Protein AF-M0P4V6-F1 (afdb_monomer_lite)

Secondary structure (DSSP, 8-state):
-EEEE-SGGGSHHHHHTT-SS-EEEEEEEEES-EEE-SSS-EEEPPTT--TT--S---EEEEEEEE-S-HHHHHHHTTTTTTSEEEEEEEEE----TT-SSGGGSPPSEEEEEEE-HHHHT-S----SSS-HHHHHHHHHTTS--EEEE--

Foldseek 3Di:
DKAWDQFPCLDPVSVVVQDVDKDFPAKKKKWQWAWWDFLGIFTAGDPPDDQPDPDDTHIGITTIMDDPPVVSVCVVCVVVVQQKPKDKAAEAEDAPVPDPDPVPGDDRIHIYIGGDCVSRVIPHDQDDDDDPVVSVVVCRVRHNIYMYGDD

Radius of gyration: 15.38 Å; chains: 1; bounding box: 43×26×45 Å

Sequence (151 aa):
MDVFVYGTLTEPDRVAEVLDSFVFVGPATLTGLRLVKGRYPTLAPVDGATAGDDRTVAETAGRLLRTEAIDALDEYERVDDELYRRVTVPLDAPDAPDAPDASDRHPDEAAVYIGDPNRLDADATWPGDGGFDERVVAHLDRSDVRVRLTP

Organism: NCBI:txid1230454

pLDDT: mean 88.55, std 12.57, range [50.06, 98.06]

InterPro domains:
  IPR009288 Gamma-glutamylcyclotransferase, AIG2-like domain [PF06094] (3-117)
  IPR013024 Gamma-glutamyl cyclotransferase-like [cd06661] (3-89)
  IPR036568 Gamma-glutamyl cyclotransferase-like superfamily [SSF110857] (2-127)

Structure (mmCIF, N/CA/C/O backbone):
data_AF-M0P4V6-F1
#
_entry.id   AF-M0P4V6-F1
#
loop_
_atom_site.group_PDB
_atom_site.id
_atom_site.type_symbol
_atom_site.label_atom_id
_atom_site.label_alt_id
_atom_site.label_comp_id
_atom_site.label_asym_id
_atom_site.label_entity_id
_atom_site.label_seq_id
_atom_site.pdbx_PDB_ins_code
_atom_site.Cartn_x
_atom_site.Cartn_y
_atom_site.Cartn_z
_atom_site.occupancy
_atom_site.B_iso_or_equiv
_atom_site.auth_seq_id
_atom_site.auth_comp_id
_atom_site.auth_asym_id
_atom_site.auth_atom_id
_atom_site.pdbx_PDB_model_num
ATOM 1 N N . MET A 1 1 ? -9.698 -8.184 7.212 1.00 91.06 1 MET A N 1
ATOM 2 C CA . MET A 1 1 ? -8.340 -8.193 6.628 1.00 91.06 1 MET A CA 1
ATOM 3 C C . MET A 1 1 ? -7.638 -6.896 7.001 1.00 91.06 1 MET A C 1
ATOM 5 O O . MET A 1 1 ? -8.320 -5.880 7.121 1.00 91.06 1 MET A O 1
ATOM 9 N N . ASP A 1 2 ? -6.318 -6.935 7.193 1.00 95.06 2 ASP A N 1
ATOM 10 C CA . ASP A 1 2 ? -5.507 -5.741 7.456 1.00 95.06 2 ASP A CA 1
ATOM 11 C C . ASP A 1 2 ? -4.863 -5.267 6.148 1.00 95.06 2 ASP A C 1
ATOM 13 O O . ASP A 1 2 ? -4.315 -6.060 5.383 1.00 95.06 2 ASP A O 1
ATOM 17 N N . VAL A 1 3 ? -4.977 -3.972 5.875 1.00 97.62 3 VAL A N 1
ATOM 18 C CA . VAL A 1 3 ? -4.568 -3.330 4.625 1.00 97.62 3 VAL A CA 1
ATOM 19 C C . VAL A 1 3 ? -3.662 -2.155 4.958 1.00 97.62 3 VAL A C 1
ATOM 21 O O . VAL A 1 3 ? -4.042 -1.259 5.711 1.00 97.62 3 VAL A O 1
ATOM 24 N N . PHE A 1 4 ? -2.461 -2.133 4.396 1.00 97.94 4 PHE A N 1
ATOM 25 C CA . PHE A 1 4 ? -1.569 -0.990 4.507 1.00 97.94 4 PHE A CA 1
ATOM 26 C C . PHE A 1 4 ? -1.925 0.058 3.451 1.00 97.94 4 PHE A C 1
ATOM 28 O O . PHE A 1 4 ? -1.833 -0.183 2.246 1.00 97.94 4 PHE A O 1
ATOM 35 N N . VAL A 1 5 ? -2.310 1.243 3.919 1.00 97.56 5 VAL A N 1
ATOM 36 C CA . VAL A 1 5 ? -2.677 2.390 3.085 1.00 97.56 5 VAL A CA 1
ATOM 37 C C . VAL A 1 5 ? -1.635 3.497 3.225 1.00 97.56 5 VAL A C 1
ATOM 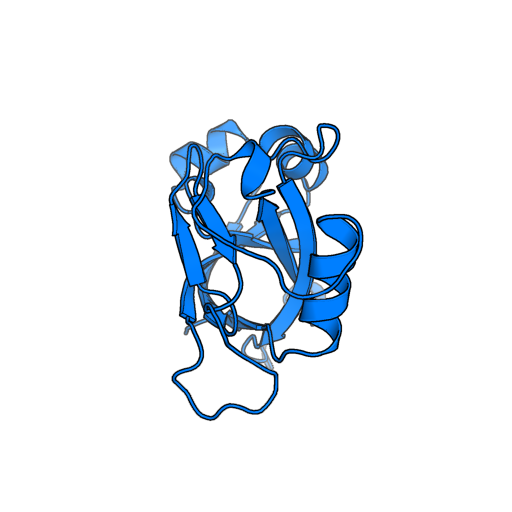39 O O . VAL A 1 5 ? -1.218 3.841 4.329 1.00 97.56 5 VAL A O 1
ATOM 42 N N . TYR A 1 6 ? -1.214 4.069 2.098 1.00 95.38 6 TYR A N 1
ATOM 43 C CA . TYR A 1 6 ? -0.127 5.059 2.022 1.00 95.38 6 TYR A CA 1
ATOM 44 C C . TYR A 1 6 ? -0.480 6.290 1.168 1.00 95.38 6 TYR A C 1
ATOM 46 O O . TYR A 1 6 ? 0.341 7.186 0.979 1.00 95.38 6 TYR A O 1
ATOM 54 N N . GLY A 1 7 ? -1.697 6.323 0.620 1.00 91.69 7 GLY A N 1
ATOM 55 C CA . GLY A 1 7 ? -2.211 7.404 -0.216 1.00 91.69 7 GLY A CA 1
ATOM 56 C C . GLY A 1 7 ? -3.407 8.103 0.424 1.00 91.69 7 GLY A C 1
ATOM 57 O O . GLY A 1 7 ? -3.453 8.324 1.633 1.00 91.69 7 GLY A O 1
ATOM 58 N N . THR A 1 8 ? -4.404 8.422 -0.396 1.00 91.00 8 THR A N 1
ATOM 59 C CA . THR A 1 8 ? -5.621 9.139 0.023 1.00 91.00 8 THR A CA 1
ATOM 60 C C . THR A 1 8 ? -6.437 8.372 1.068 1.00 91.00 8 THR A C 1
ATOM 62 O O . THR A 1 8 ? -7.019 8.976 1.959 1.00 91.00 8 THR A O 1
ATOM 65 N N . LEU A 1 9 ? -6.392 7.036 1.053 1.00 93.44 9 LEU A N 1
ATOM 66 C CA . LEU A 1 9 ? -7.044 6.183 2.057 1.00 93.44 9 LEU A CA 1
ATOM 67 C C . LEU A 1 9 ? -6.392 6.231 3.455 1.00 93.44 9 LEU A C 1
ATOM 69 O O . LEU A 1 9 ? -6.797 5.502 4.355 1.00 93.44 9 LEU A O 1
ATOM 73 N N . THR A 1 10 ? -5.396 7.092 3.680 1.00 93.44 10 THR A N 1
ATOM 74 C CA . THR A 1 10 ? -4.921 7.411 5.039 1.00 93.44 10 THR A CA 1
ATOM 75 C C . THR A 1 10 ? -5.836 8.411 5.764 1.00 93.44 10 THR A C 1
ATOM 77 O O . THR A 1 10 ? -5.804 8.482 7.001 1.00 93.44 10 THR A O 1
ATOM 80 N N . GLU A 1 11 ? -6.673 9.139 5.013 1.00 92.44 11 GLU A N 1
ATOM 81 C CA . GLU A 1 11 ? -7.608 10.158 5.493 1.00 92.44 11 GLU A CA 1
ATOM 82 C C . GLU A 1 11 ? -8.981 9.536 5.823 1.00 92.44 11 GLU A C 1
ATOM 84 O O . GLU A 1 11 ? -9.604 8.941 4.942 1.00 92.44 11 GLU A O 1
ATOM 89 N N . PRO A 1 12 ? -9.500 9.670 7.061 1.00 90.94 12 PRO A N 1
ATOM 90 C CA . PRO A 1 12 ? -10.747 9.015 7.471 1.00 90.94 12 PRO A CA 1
ATOM 91 C C . PRO A 1 12 ? -11.971 9.375 6.633 1.00 90.94 12 PRO A C 1
ATOM 93 O O . PRO A 1 12 ? -12.744 8.483 6.292 1.00 90.94 12 PRO A O 1
ATOM 96 N N . ASP A 1 13 ? -12.123 10.651 6.273 1.00 92.75 13 ASP A N 1
ATOM 97 C CA . ASP A 1 13 ? -13.253 11.109 5.459 1.00 92.75 13 ASP A CA 1
ATOM 98 C C . ASP A 1 13 ? -13.238 10.438 4.084 1.00 92.75 13 ASP A C 1
ATOM 100 O O . ASP A 1 13 ? -14.275 10.011 3.586 1.00 92.75 13 ASP A O 1
ATOM 104 N N . ARG A 1 14 ? -12.043 10.251 3.507 1.00 93.81 14 ARG A N 1
ATOM 105 C CA . ARG A 1 14 ? -11.899 9.566 2.226 1.00 93.81 14 ARG A CA 1
ATOM 106 C C . ARG A 1 14 ? -12.231 8.083 2.327 1.00 93.81 14 ARG A C 1
ATOM 108 O O . ARG A 1 14 ? -12.855 7.546 1.421 1.00 93.81 14 ARG A O 1
ATOM 115 N N . VAL A 1 15 ? -11.830 7.420 3.411 1.00 93.56 15 VAL A N 1
ATOM 116 C CA . VAL A 1 15 ? -12.168 6.005 3.619 1.00 93.56 15 VAL A CA 1
ATOM 117 C C . VAL A 1 15 ? -13.674 5.823 3.806 1.00 93.56 15 VAL A C 1
ATOM 119 O O . VAL A 1 15 ? -14.228 4.881 3.255 1.00 93.56 15 VAL A O 1
ATOM 122 N N . ALA A 1 16 ? -14.351 6.737 4.503 1.00 93.62 16 ALA A N 1
ATOM 123 C CA . ALA A 1 16 ? -15.800 6.679 4.714 1.00 93.62 16 ALA A CA 1
ATOM 124 C C . ALA A 1 16 ? -16.631 6.874 3.431 1.00 93.62 16 ALA A C 1
ATOM 126 O O . ALA A 1 16 ? -17.791 6.476 3.392 1.00 93.62 16 ALA A O 1
ATOM 127 N N . GLU A 1 17 ? -16.058 7.463 2.377 1.00 94.81 17 GLU A N 1
ATOM 128 C CA . GLU A 1 17 ? -16.690 7.524 1.050 1.00 94.81 17 GLU A CA 1
ATOM 129 C C . GLU A 1 17 ? -16.620 6.188 0.293 1.00 94.81 17 GLU A C 1
ATOM 131 O O . GLU A 1 17 ? -17.361 5.993 -0.669 1.00 94.81 17 GLU A O 1
ATOM 136 N N . VAL A 1 18 ? -15.710 5.297 0.695 1.00 95.44 18 VAL A N 1
ATOM 137 C CA . VAL A 1 18 ? -15.420 4.029 0.008 1.00 95.44 18 VAL A CA 1
ATOM 138 C C . VAL A 1 18 ? -15.933 2.830 0.802 1.00 95.44 18 VAL A C 1
ATOM 140 O O . VAL A 1 18 ? -16.425 1.871 0.217 1.00 95.44 18 VAL A O 1
ATOM 143 N N . LEU A 1 19 ? -15.810 2.868 2.130 1.00 95.38 19 LEU A N 1
ATOM 144 C CA . LEU A 1 19 ? -16.111 1.757 3.025 1.00 95.38 19 LEU A CA 1
ATOM 145 C C . LEU A 1 19 ? -17.199 2.130 4.028 1.00 95.38 19 LEU A C 1
ATOM 147 O O . LEU A 1 19 ? -17.044 3.065 4.812 1.00 95.38 19 LEU A O 1
ATOM 151 N N . ASP A 1 20 ? -18.236 1.296 4.095 1.00 90.12 20 ASP A N 1
ATOM 152 C CA . ASP A 1 20 ? -19.297 1.411 5.101 1.00 90.12 20 ASP A CA 1
ATOM 153 C C . ASP A 1 20 ? -18.834 0.996 6.511 1.00 90.12 20 ASP A C 1
ATOM 155 O O . ASP A 1 20 ? -19.439 1.377 7.515 1.00 90.12 20 ASP A O 1
ATOM 159 N N . SER A 1 21 ? -17.766 0.193 6.610 1.00 91.69 21 SER A N 1
ATOM 160 C CA . SER A 1 21 ? -17.206 -0.274 7.881 1.00 91.69 21 SER A CA 1
ATOM 161 C C . SER A 1 21 ? -15.693 -0.469 7.806 1.00 91.69 21 SER A C 1
ATOM 163 O O . SER A 1 21 ? -15.176 -1.243 6.993 1.00 91.69 21 SER A O 1
ATOM 165 N N . PHE A 1 22 ? -14.968 0.235 8.676 1.00 94.19 22 PHE A N 1
ATOM 166 C CA . PHE A 1 22 ? -13.520 0.132 8.792 1.00 94.19 22 PHE A CA 1
ATOM 167 C C . PHE A 1 22 ? -13.024 0.588 10.166 1.00 94.19 22 PHE A C 1
ATOM 169 O O . PHE A 1 22 ? -13.687 1.350 10.871 1.00 94.19 22 PHE A O 1
ATOM 176 N N . VAL A 1 23 ? -11.814 0.159 10.518 1.00 94.00 23 VAL A N 1
ATOM 177 C CA . VAL A 1 23 ? -11.085 0.629 11.699 1.00 94.00 23 VAL A CA 1
ATOM 178 C C . VAL A 1 23 ? -9.651 0.946 11.302 1.00 94.00 23 VAL A C 1
ATOM 180 O O . VAL A 1 23 ? -8.973 0.122 10.694 1.00 94.00 23 VAL A O 1
ATOM 183 N N . PHE A 1 24 ? -9.148 2.122 11.674 1.00 93.44 24 PHE A N 1
ATOM 184 C CA . PHE A 1 24 ? -7.705 2.350 11.642 1.00 93.44 24 PHE A CA 1
ATOM 185 C C . PHE A 1 24 ? -7.068 1.691 12.856 1.00 93.44 24 PHE A C 1
ATOM 187 O O . PHE A 1 24 ? -7.295 2.123 13.983 1.00 93.44 24 PHE A O 1
ATOM 194 N N . VAL A 1 25 ? -6.250 0.675 12.608 1.00 92.81 25 VAL A N 1
ATOM 195 C CA . VAL A 1 25 ? -5.490 -0.026 13.644 1.00 92.81 25 VAL A CA 1
ATOM 196 C C . VAL A 1 25 ? -4.397 0.883 14.205 1.00 92.81 25 VAL A C 1
ATOM 198 O O . VAL A 1 25 ? -4.185 0.926 15.411 1.00 92.81 25 VAL A O 1
ATOM 201 N N . GLY A 1 26 ? -3.726 1.650 13.342 1.00 92.94 26 GLY A N 1
ATOM 202 C CA . GLY A 1 26 ? -2.667 2.553 13.776 1.00 92.94 26 GLY A CA 1
ATOM 203 C C . GLY A 1 26 ? -1.774 3.053 12.642 1.00 92.94 26 GLY A C 1
ATOM 204 O O . GLY A 1 26 ? -2.015 2.734 11.472 1.00 92.94 26 GLY A O 1
ATOM 205 N N . PRO A 1 27 ? -0.764 3.875 12.969 1.00 95.50 27 PRO A N 1
ATOM 206 C CA . PRO A 1 27 ? 0.305 4.210 12.039 1.00 95.50 27 PRO A CA 1
ATOM 207 C C . PRO A 1 27 ? 1.127 2.961 11.703 1.00 95.50 27 PRO A C 1
ATOM 209 O O . PRO A 1 27 ? 1.369 2.108 12.553 1.00 95.50 27 PRO A O 1
ATOM 212 N N . ALA A 1 28 ? 1.572 2.859 10.458 1.00 96.44 28 ALA A N 1
ATOM 213 C CA . ALA A 1 28 ? 2.383 1.742 9.997 1.00 96.44 28 ALA A CA 1
ATOM 214 C C . ALA A 1 28 ? 3.454 2.223 9.020 1.00 96.44 28 ALA A C 1
ATOM 216 O O . ALA A 1 28 ? 3.311 3.275 8.390 1.00 96.44 28 ALA A O 1
ATOM 217 N N . THR A 1 29 ? 4.505 1.429 8.870 1.00 96.50 29 THR A N 1
ATOM 218 C CA . THR A 1 29 ? 5.600 1.691 7.937 1.00 96.50 29 THR A CA 1
ATOM 219 C C . THR A 1 29 ? 5.807 0.474 7.054 1.00 96.50 29 THR A C 1
ATOM 221 O O . THR A 1 29 ? 5.950 -0.636 7.554 1.00 96.50 29 THR A O 1
ATOM 224 N N . LEU A 1 30 ? 5.847 0.682 5.744 1.00 96.38 30 LEU A N 1
ATOM 225 C CA . LEU A 1 30 ? 6.261 -0.325 4.777 1.00 96.38 30 LEU A CA 1
ATOM 226 C C . LEU A 1 30 ? 7.754 -0.170 4.504 1.00 96.38 30 LEU A C 1
ATOM 228 O O . LEU A 1 30 ? 8.189 0.917 4.128 1.00 96.38 30 LEU A O 1
ATOM 232 N N . THR A 1 31 ? 8.526 -1.240 4.648 1.00 94.06 31 THR A N 1
ATOM 233 C CA . THR A 1 31 ? 9.951 -1.263 4.298 1.00 94.06 31 THR A CA 1
ATOM 234 C C . THR A 1 31 ? 10.174 -1.981 2.969 1.00 94.06 31 THR A C 1
ATOM 236 O O . THR A 1 31 ? 9.402 -2.855 2.586 1.00 94.06 31 THR A O 1
ATOM 239 N N . GLY A 1 32 ? 11.233 -1.614 2.250 1.00 91.19 32 GLY A N 1
ATOM 240 C CA . GLY A 1 32 ? 11.639 -2.224 0.979 1.00 91.19 32 GLY A CA 1
ATOM 241 C C . GLY A 1 32 ? 11.038 -1.570 -0.270 1.00 91.19 32 GLY A C 1
ATOM 242 O O . GLY A 1 32 ? 11.545 -1.792 -1.367 1.00 91.19 32 GLY A O 1
ATOM 243 N N . LEU A 1 33 ? 10.029 -0.703 -0.121 1.00 93.94 33 LEU A N 1
ATOM 244 C CA . LEU A 1 33 ? 9.429 0.065 -1.216 1.00 93.94 33 LEU A CA 1
ATOM 245 C C . LEU A 1 33 ? 9.348 1.556 -0.863 1.00 93.94 33 LEU A C 1
ATOM 247 O O . LEU A 1 33 ? 9.053 1.939 0.271 1.00 93.94 33 LEU A O 1
ATOM 251 N N . ARG A 1 34 ? 9.592 2.405 -1.862 1.00 93.38 34 ARG A N 1
ATOM 252 C CA . ARG A 1 34 ? 9.467 3.864 -1.781 1.00 93.38 34 ARG A CA 1
ATOM 253 C C . ARG A 1 34 ? 8.148 4.330 -2.385 1.00 93.38 34 ARG A C 1
ATOM 255 O O . ARG A 1 34 ? 7.692 3.790 -3.393 1.00 93.38 34 ARG A O 1
ATOM 262 N N . LEU A 1 35 ? 7.600 5.402 -1.825 1.00 94.69 35 LEU A N 1
ATOM 263 C CA . LEU A 1 35 ? 6.494 6.135 -2.423 1.00 94.69 35 LEU A CA 1
ATOM 264 C C . LEU A 1 35 ? 6.962 6.872 -3.684 1.00 94.69 35 LEU A C 1
ATOM 266 O O . LEU A 1 35 ? 7.936 7.629 -3.659 1.00 94.69 35 LEU A O 1
ATOM 270 N N . VAL A 1 36 ? 6.230 6.693 -4.777 1.00 94.94 36 VAL A N 1
ATOM 271 C CA . VAL A 1 36 ? 6.467 7.348 -6.062 1.00 94.94 36 VAL A CA 1
ATOM 272 C C . VAL A 1 36 ? 5.238 8.146 -6.455 1.00 94.94 36 VAL A C 1
ATOM 274 O O . VAL A 1 36 ? 4.102 7.685 -6.340 1.00 94.94 36 VAL A O 1
ATOM 277 N N . LYS A 1 37 ? 5.469 9.377 -6.909 1.00 92.88 37 LYS A N 1
ATOM 278 C CA . LYS A 1 37 ? 4.407 10.248 -7.405 1.00 92.88 37 LYS A CA 1
ATOM 279 C C . LYS A 1 37 ? 4.132 9.938 -8.875 1.00 92.88 37 LYS A C 1
ATOM 281 O O . LYS A 1 37 ? 5.063 9.855 -9.668 1.00 92.88 37 LYS A O 1
ATOM 286 N N . GLY A 1 38 ? 2.853 9.845 -9.204 1.00 92.19 38 GLY A N 1
ATOM 287 C CA . GLY A 1 38 ? 2.307 9.880 -10.557 1.00 92.19 38 GLY A CA 1
ATOM 288 C C . GLY A 1 38 ? 0.952 10.584 -10.515 1.00 92.19 38 GLY A C 1
ATOM 289 O O . GLY A 1 38 ? 0.680 11.359 -9.592 1.00 92.19 38 GLY A O 1
ATOM 290 N N . ARG A 1 39 ? 0.064 10.268 -11.459 1.00 93.75 39 ARG A N 1
ATOM 291 C CA . ARG A 1 39 ? -1.355 10.657 -11.438 1.00 93.75 39 ARG A CA 1
ATOM 292 C C . ARG A 1 39 ? -2.026 10.299 -10.111 1.00 93.75 39 ARG A C 1
ATOM 294 O O . ARG A 1 39 ? -2.784 11.102 -9.572 1.00 93.75 39 ARG A O 1
ATOM 301 N N . TYR A 1 40 ? -1.722 9.110 -9.604 1.00 93.25 40 TYR A N 1
ATOM 302 C CA . TYR A 1 40 ? -2.007 8.669 -8.244 1.00 93.25 40 TYR A CA 1
ATOM 303 C C . TYR A 1 40 ? -0.705 8.110 -7.646 1.00 93.25 40 TYR A C 1
ATOM 305 O O . TYR A 1 40 ? 0.150 7.636 -8.401 1.00 93.25 40 TYR A O 1
ATOM 313 N N . PRO A 1 41 ? -0.486 8.223 -6.324 1.00 94.62 41 PRO A N 1
ATOM 314 C CA . PRO A 1 41 ? 0.728 7.707 -5.702 1.00 94.62 41 PRO A CA 1
ATOM 315 C C . PRO A 1 41 ? 0.798 6.179 -5.807 1.00 94.62 41 PRO A C 1
ATOM 317 O O . PRO A 1 41 ? -0.209 5.496 -5.633 1.00 94.62 41 PRO A O 1
ATOM 320 N N . THR A 1 42 ? 1.993 5.643 -6.037 1.00 96.31 42 THR A N 1
ATOM 321 C CA . THR A 1 42 ? 2.255 4.196 -6.058 1.00 96.31 42 THR A CA 1
ATOM 322 C C . THR A 1 42 ? 3.521 3.856 -5.278 1.00 96.31 42 THR A C 1
ATOM 324 O O . THR A 1 42 ? 4.250 4.743 -4.831 1.00 96.31 42 THR A O 1
ATOM 327 N N . LEU A 1 43 ? 3.784 2.567 -5.110 1.00 96.19 43 LEU A N 1
ATOM 328 C CA . LEU A 1 43 ? 4.992 2.033 -4.509 1.00 96.19 43 LEU A CA 1
ATOM 329 C C . LEU A 1 43 ? 5.905 1.472 -5.593 1.00 96.19 43 LEU A C 1
ATOM 331 O O . LEU A 1 43 ? 5.449 0.872 -6.566 1.00 96.19 43 LEU A O 1
ATOM 335 N N . ALA A 1 44 ? 7.206 1.638 -5.408 1.00 94.12 44 ALA A N 1
ATOM 336 C CA . ALA A 1 44 ? 8.201 1.015 -6.264 1.00 94.12 44 ALA 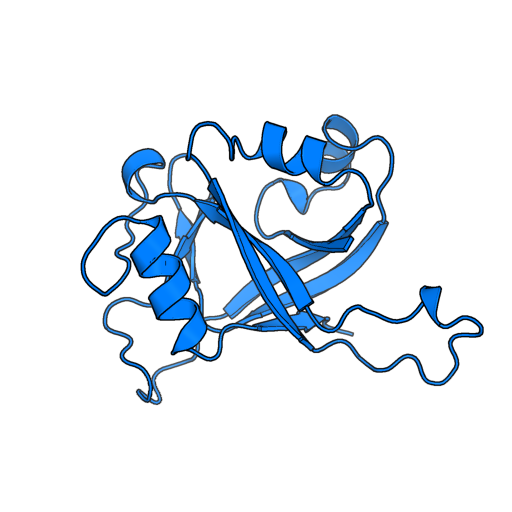A CA 1
ATOM 337 C C . ALA A 1 44 ? 9.460 0.659 -5.474 1.00 94.12 44 ALA A C 1
ATOM 339 O O . ALA A 1 44 ? 9.708 1.243 -4.416 1.00 94.12 44 ALA A O 1
ATOM 340 N N . PRO A 1 45 ? 10.292 -0.257 -5.985 1.00 91.44 45 PRO A N 1
ATOM 341 C CA . PRO A 1 45 ? 11.634 -0.455 -5.465 1.00 91.44 45 PRO A CA 1
ATOM 342 C C . PRO A 1 45 ? 12.472 0.830 -5.552 1.00 91.44 45 PRO A C 1
ATOM 344 O O . PRO A 1 45 ? 12.187 1.754 -6.322 1.00 91.44 45 PRO A O 1
ATOM 347 N N . VAL A 1 46 ? 13.542 0.897 -4.765 1.00 82.94 46 VAL A N 1
ATOM 348 C CA . VAL A 1 46 ? 14.570 1.927 -4.964 1.00 82.94 46 VAL A CA 1
ATOM 349 C C . VAL A 1 46 ? 15.335 1.609 -6.245 1.00 82.94 46 VAL A C 1
ATOM 351 O O . VAL A 1 46 ? 15.707 0.459 -6.484 1.00 82.94 46 VAL A O 1
ATOM 354 N N . ASP A 1 47 ? 15.578 2.621 -7.076 1.00 72.69 47 ASP A N 1
ATOM 355 C CA . ASP A 1 47 ? 16.250 2.420 -8.358 1.00 72.69 47 ASP A CA 1
ATOM 356 C C . ASP A 1 47 ? 17.657 1.846 -8.148 1.00 72.69 47 ASP A C 1
ATOM 358 O O . ASP A 1 47 ? 18.452 2.343 -7.346 1.00 72.69 47 ASP A O 1
ATOM 362 N N . GLY A 1 48 ? 17.972 0.771 -8.872 1.00 60.91 48 GLY A N 1
ATOM 363 C CA . GLY A 1 48 ? 19.259 0.088 -8.750 1.00 60.91 48 GLY A CA 1
ATOM 364 C C . GLY A 1 48 ? 19.469 -0.653 -7.424 1.00 60.91 48 GLY A C 1
ATOM 365 O O . GLY A 1 48 ? 20.607 -1.032 -7.141 1.00 60.91 48 GLY A O 1
ATOM 366 N N . ALA A 1 49 ? 18.420 -0.863 -6.618 1.00 57.84 49 ALA A N 1
ATOM 367 C CA . ALA A 1 49 ? 18.468 -1.791 -5.497 1.00 57.84 49 ALA A CA 1
ATOM 368 C C . ALA A 1 49 ? 18.435 -3.234 -6.021 1.00 57.84 49 ALA A C 1
ATOM 370 O O . ALA A 1 49 ? 17.422 -3.727 -6.517 1.00 57.84 49 ALA A O 1
ATOM 371 N N . THR A 1 50 ? 19.573 -3.912 -5.917 1.00 52.84 50 THR A N 1
ATOM 372 C CA . THR A 1 50 ? 19.662 -5.373 -6.010 1.00 52.84 50 THR A CA 1
ATOM 373 C C . THR A 1 50 ? 19.512 -5.969 -4.615 1.00 52.84 50 THR A C 1
ATOM 375 O O . THR A 1 50 ? 20.001 -5.391 -3.645 1.00 52.84 50 THR A O 1
ATOM 378 N N . ALA A 1 51 ? 18.864 -7.133 -4.512 1.00 50.06 51 ALA A N 1
ATOM 379 C CA . ALA A 1 51 ? 18.780 -7.879 -3.259 1.00 50.06 51 ALA A CA 1
ATOM 380 C C . ALA A 1 51 ? 20.190 -8.059 -2.658 1.00 50.06 51 ALA A C 1
ATOM 382 O O . ALA A 1 51 ? 21.069 -8.632 -3.304 1.00 50.06 51 ALA A O 1
ATOM 383 N N . GLY A 1 52 ? 20.406 -7.534 -1.448 1.00 50.84 52 GLY A N 1
ATOM 384 C CA . GLY A 1 52 ? 21.679 -7.619 -0.721 1.00 50.84 52 GLY A CA 1
ATOM 385 C C . GLY A 1 52 ? 22.561 -6.365 -0.741 1.00 50.84 52 GLY A C 1
ATOM 386 O O . GLY A 1 52 ? 23.657 -6.413 -0.187 1.00 50.84 52 GLY A O 1
ATOM 387 N N . ASP A 1 53 ? 22.123 -5.258 -1.346 1.00 56.03 53 ASP A N 1
ATOM 388 C CA . ASP A 1 53 ? 22.845 -3.986 -1.255 1.00 56.03 53 ASP A CA 1
ATOM 389 C C . ASP A 1 53 ? 22.466 -3.246 0.042 1.00 56.03 53 ASP A C 1
ATOM 391 O O . ASP A 1 53 ? 21.313 -2.862 0.229 1.00 56.03 53 ASP A O 1
ATOM 395 N N . ASP A 1 54 ? 23.438 -3.050 0.939 1.00 51.00 54 ASP A N 1
ATOM 396 C CA . ASP A 1 54 ? 23.338 -2.330 2.227 1.00 51.00 54 ASP A CA 1
ATOM 397 C C . ASP A 1 54 ? 23.230 -0.803 2.015 1.00 51.00 54 ASP A C 1
ATOM 399 O O . ASP A 1 54 ? 23.889 0.018 2.653 1.00 51.00 54 ASP A O 1
ATOM 403 N N . ARG A 1 55 ? 22.437 -0.396 1.021 1.00 55.78 55 ARG A N 1
ATOM 404 C CA . ARG A 1 55 ? 22.059 0.991 0.765 1.00 55.78 55 ARG A CA 1
ATOM 405 C C . ARG A 1 55 ? 20.651 1.162 1.315 1.00 55.78 55 ARG A C 1
ATOM 407 O O . ARG A 1 55 ? 19.739 0.497 0.849 1.00 55.78 55 ARG A O 1
ATOM 414 N N . THR A 1 56 ? 20.523 2.024 2.326 1.00 63.47 56 THR A N 1
ATOM 415 C CA . THR A 1 56 ? 19.290 2.525 2.966 1.00 63.47 56 THR A CA 1
ATOM 416 C C . THR A 1 56 ? 18.002 1.848 2.483 1.00 63.47 56 THR A C 1
ATOM 418 O O . THR A 1 56 ? 17.482 2.190 1.420 1.00 63.47 56 THR A O 1
ATOM 421 N N . VAL A 1 57 ? 17.474 0.914 3.281 1.00 75.88 57 VAL A N 1
ATOM 422 C CA . VAL A 1 57 ? 16.163 0.298 3.035 1.00 75.88 57 VAL A CA 1
ATOM 423 C C . VAL A 1 57 ? 15.128 1.415 2.890 1.00 75.88 57 VAL A C 1
ATOM 425 O O . VAL A 1 57 ? 15.018 2.271 3.766 1.00 75.88 57 VAL A O 1
ATOM 428 N N . ALA A 1 58 ? 14.404 1.450 1.768 1.00 87.81 58 ALA A N 1
ATOM 429 C CA . ALA A 1 58 ? 13.342 2.434 1.599 1.00 87.81 58 ALA A CA 1
ATOM 430 C C . ALA A 1 58 ? 12.216 2.179 2.590 1.00 87.81 58 ALA A C 1
ATOM 432 O O . ALA A 1 58 ? 11.807 1.037 2.788 1.00 87.81 58 ALA A O 1
ATOM 433 N N . GLU A 1 59 ? 11.690 3.259 3.150 1.00 92.12 59 GLU A N 1
ATOM 434 C CA . GLU A 1 59 ? 10.546 3.226 4.044 1.00 92.12 59 GLU A CA 1
ATOM 435 C C . GLU A 1 59 ? 9.448 4.136 3.500 1.00 92.12 59 GLU A C 1
ATOM 437 O O . GLU A 1 59 ? 9.702 5.262 3.062 1.00 92.12 59 GLU A O 1
ATOM 442 N N . THR A 1 60 ? 8.213 3.650 3.549 1.00 95.62 60 THR A N 1
ATOM 443 C CA . THR A 1 60 ? 7.015 4.414 3.219 1.00 95.62 60 THR A CA 1
ATOM 444 C C . THR A 1 60 ? 6.102 4.446 4.434 1.00 95.62 60 THR A C 1
ATOM 446 O O . THR A 1 60 ? 5.657 3.408 4.919 1.00 95.62 60 THR A O 1
ATOM 449 N N . ALA A 1 61 ? 5.816 5.649 4.928 1.00 95.69 61 ALA A N 1
ATOM 450 C CA . ALA A 1 61 ? 4.868 5.850 6.015 1.00 95.69 61 ALA A CA 1
ATOM 451 C C . ALA A 1 61 ? 3.424 5.701 5.515 1.00 95.69 61 ALA A C 1
ATOM 453 O O . ALA A 1 61 ? 3.084 6.133 4.412 1.00 95.69 61 ALA A O 1
ATOM 454 N N . GLY A 1 62 ? 2.573 5.128 6.356 1.00 96.44 62 GLY A N 1
ATOM 455 C CA . GLY A 1 62 ? 1.164 4.919 6.070 1.00 96.44 62 GLY A CA 1
ATOM 456 C C . GLY A 1 62 ? 0.378 4.579 7.330 1.00 96.44 62 GLY A C 1
ATOM 457 O O . GLY A 1 62 ? 0.748 4.941 8.452 1.00 96.44 62 GLY A O 1
ATOM 458 N N . ARG A 1 63 ? -0.743 3.889 7.146 1.00 96.75 63 ARG A N 1
ATOM 459 C CA . ARG A 1 63 ? -1.606 3.412 8.230 1.00 96.75 63 ARG A CA 1
ATOM 460 C C . ARG A 1 63 ? -2.057 1.994 7.939 1.00 96.75 63 ARG A C 1
ATOM 462 O O . ARG A 1 63 ? -2.173 1.605 6.780 1.00 96.75 63 ARG A O 1
ATOM 469 N N . LEU A 1 64 ? -2.338 1.243 8.994 1.00 96.25 64 LEU A N 1
ATOM 470 C CA . LEU A 1 64 ? -2.975 -0.058 8.878 1.00 96.25 64 LEU A CA 1
ATOM 471 C C . LEU A 1 64 ? -4.489 0.111 9.056 1.00 96.25 64 LEU A C 1
ATOM 473 O O . LEU A 1 64 ? -4.960 0.630 10.072 1.00 96.25 64 LEU A O 1
ATOM 477 N N . LEU A 1 65 ? -5.235 -0.286 8.035 1.00 95.81 65 LEU A N 1
ATOM 478 C CA . LEU A 1 65 ? -6.685 -0.225 7.937 1.00 95.81 65 LEU A CA 1
ATOM 479 C C . LEU A 1 65 ? -7.245 -1.646 8.032 1.00 95.81 65 LEU A C 1
ATOM 481 O O . LEU A 1 65 ? -6.878 -2.507 7.240 1.00 95.81 65 LEU A O 1
ATOM 485 N N . ARG A 1 66 ? -8.151 -1.897 8.974 1.00 94.75 66 ARG A N 1
ATOM 486 C CA . ARG A 1 66 ? -8.858 -3.170 9.117 1.00 94.75 66 ARG A CA 1
ATOM 487 C C . ARG A 1 66 ? -10.264 -3.045 8.548 1.00 94.75 66 ARG A C 1
ATOM 489 O O . ARG A 1 66 ? -11.033 -2.185 8.976 1.00 94.75 66 ARG A O 1
ATOM 496 N N . THR A 1 67 ? -10.601 -3.912 7.599 1.00 94.81 67 THR A N 1
ATOM 497 C CA . THR A 1 67 ? -11.943 -3.992 7.005 1.00 94.81 67 THR A CA 1
ATOM 498 C C . THR A 1 67 ? -12.232 -5.394 6.467 1.00 94.81 67 THR A C 1
ATOM 500 O O . THR A 1 67 ? -11.318 -6.172 6.177 1.00 94.81 67 THR A O 1
ATOM 503 N N . GLU A 1 68 ? -13.512 -5.729 6.352 1.00 93.88 68 GLU A N 1
ATOM 504 C CA . GLU A 1 68 ? -13.999 -6.917 5.643 1.00 93.88 68 GLU A CA 1
ATOM 505 C C . GLU A 1 68 ? -14.422 -6.589 4.201 1.00 93.88 68 GLU A C 1
ATOM 507 O O . GLU A 1 68 ? -14.498 -7.488 3.369 1.00 93.88 68 GLU A O 1
ATOM 512 N N . ALA A 1 69 ? -14.638 -5.307 3.878 1.00 94.62 69 ALA A N 1
ATOM 513 C CA . ALA A 1 69 ? -15.122 -4.830 2.582 1.00 94.62 69 ALA A CA 1
ATOM 514 C C . ALA A 1 69 ? -13.977 -4.668 1.568 1.00 94.62 69 ALA A C 1
ATOM 516 O O . ALA A 1 69 ? -13.726 -3.593 1.029 1.00 94.62 69 ALA A O 1
ATOM 517 N N . ILE A 1 70 ? -13.245 -5.756 1.339 1.00 95.25 70 ILE A N 1
ATOM 518 C CA . ILE A 1 70 ? -12.071 -5.758 0.467 1.00 95.25 70 ILE A CA 1
ATOM 519 C C . ILE A 1 70 ? -12.446 -5.556 -1.006 1.00 95.25 70 ILE A C 1
ATOM 521 O O . ILE A 1 70 ? -11.744 -4.830 -1.702 1.00 95.25 70 ILE A O 1
ATOM 525 N N . ASP A 1 71 ? -13.585 -6.085 -1.450 1.00 95.56 71 ASP A N 1
ATOM 526 C CA . ASP A 1 71 ? -14.063 -5.900 -2.826 1.00 95.56 71 ASP A CA 1
ATOM 527 C C . ASP A 1 71 ? -14.312 -4.414 -3.158 1.00 95.56 71 ASP A C 1
ATOM 529 O O . ASP A 1 71 ? -14.032 -3.964 -4.266 1.00 95.56 71 ASP A O 1
ATOM 533 N N . ALA A 1 72 ? -14.758 -3.615 -2.180 1.00 96.31 72 ALA A N 1
ATOM 534 C CA . ALA A 1 72 ? -14.942 -2.172 -2.358 1.00 96.31 72 ALA A CA 1
ATOM 535 C C . ALA A 1 72 ? -13.604 -1.429 -2.525 1.00 96.31 72 ALA A C 1
ATOM 537 O O . ALA A 1 72 ? -13.520 -0.450 -3.266 1.00 96.31 72 ALA A O 1
ATOM 538 N N . LEU A 1 73 ? -12.540 -1.905 -1.864 1.00 96.44 73 LEU A N 1
ATOM 539 C CA . LEU A 1 73 ? -11.191 -1.387 -2.087 1.00 96.44 73 LEU A CA 1
ATOM 540 C C . LEU A 1 73 ? -10.657 -1.791 -3.464 1.00 96.44 73 LEU A C 1
ATOM 542 O O . LEU A 1 73 ? -10.082 -0.947 -4.144 1.00 96.44 73 LEU A O 1
ATOM 546 N N . ASP A 1 74 ? -10.876 -3.035 -3.894 1.00 97.25 74 ASP A N 1
ATOM 547 C CA . ASP A 1 74 ? -10.473 -3.491 -5.229 1.00 97.25 74 ASP A CA 1
ATOM 548 C C . ASP A 1 74 ? -11.157 -2.665 -6.335 1.00 97.25 74 ASP A C 1
ATOM 550 O O . ASP A 1 74 ? -10.502 -2.270 -7.303 1.00 97.25 74 ASP A O 1
ATOM 554 N N . GLU A 1 75 ? -12.448 -2.346 -6.179 1.00 96.88 75 GLU A N 1
ATOM 555 C CA . GLU A 1 75 ? -13.187 -1.473 -7.100 1.00 96.88 75 GLU A CA 1
ATOM 556 C C . GLU A 1 75 ? -12.622 -0.043 -7.094 1.00 96.88 75 GLU A C 1
ATOM 558 O O . GLU A 1 75 ? -12.357 0.534 -8.154 1.00 96.88 75 GLU A O 1
ATOM 563 N N . TYR A 1 76 ? -12.387 0.523 -5.905 1.00 95.69 76 TYR A N 1
ATOM 564 C CA . TYR A 1 76 ? -11.840 1.872 -5.750 1.00 95.69 76 TYR A CA 1
ATOM 565 C C . TYR A 1 76 ? -10.451 2.021 -6.387 1.00 95.69 76 TYR A C 1
ATOM 567 O O . TYR A 1 76 ? -10.198 2.982 -7.120 1.00 95.69 76 TYR A O 1
ATOM 575 N N . GLU A 1 77 ? -9.567 1.054 -6.135 1.00 95.94 77 GLU A N 1
ATOM 576 C CA . GLU A 1 77 ? -8.204 0.997 -6.674 1.00 95.94 77 GLU A CA 1
ATOM 577 C C . GLU A 1 77 ? -8.175 0.490 -8.130 1.00 95.94 77 GLU A C 1
ATOM 579 O O . GLU A 1 77 ? -7.136 0.512 -8.790 1.00 95.94 77 GLU A O 1
ATOM 584 N N . ARG A 1 78 ? -9.333 0.097 -8.678 1.00 96.62 78 ARG A N 1
ATOM 585 C CA . ARG A 1 78 ? -9.518 -0.397 -10.049 1.00 96.62 78 ARG A CA 1
ATOM 586 C C . ARG A 1 78 ? -8.605 -1.574 -10.379 1.00 96.62 78 ARG A C 1
ATOM 588 O O . ARG A 1 78 ? -7.869 -1.555 -11.372 1.00 96.62 78 ARG A O 1
ATOM 595 N N . VAL A 1 79 ? -8.672 -2.595 -9.531 1.00 95.44 79 VAL A N 1
ATOM 596 C CA . VAL A 1 79 ? -7.915 -3.841 -9.694 1.00 95.44 79 VAL A CA 1
ATOM 597 C C . VAL A 1 79 ? -8.308 -4.572 -10.974 1.00 95.44 79 VAL A C 1
ATOM 599 O O . VAL A 1 79 ? -7.430 -5.006 -11.716 1.00 95.44 79 VAL A O 1
ATOM 602 N N . ASP A 1 80 ? -9.601 -4.619 -11.296 1.00 93.69 80 ASP A N 1
ATOM 603 C CA . ASP A 1 80 ? -10.098 -5.250 -12.529 1.00 93.69 80 ASP A CA 1
ATOM 604 C C . ASP A 1 80 ? -9.644 -4.523 -13.805 1.00 93.69 80 ASP A C 1
ATOM 606 O O . ASP A 1 80 ? -9.493 -5.144 -14.857 1.00 93.69 80 ASP A O 1
ATOM 610 N N . ASP A 1 81 ? -9.383 -3.213 -13.715 1.00 93.19 81 ASP A N 1
ATOM 611 C CA . ASP A 1 81 ? -8.810 -2.433 -14.814 1.00 93.19 81 ASP A CA 1
ATOM 612 C C . ASP A 1 81 ? -7.276 -2.476 -14.815 1.00 93.19 81 ASP A C 1
ATOM 614 O O . ASP A 1 81 ? -6.675 -1.705 -15.562 1.00 93.19 81 ASP A O 1
ATOM 618 N N . GLU A 1 82 ? -6.625 -3.290 -13.978 1.00 93.75 82 GLU A N 1
ATOM 619 C CA . GLU A 1 82 ? -5.164 -3.390 -13.829 1.00 93.75 82 GLU A CA 1
ATOM 620 C C . GLU A 1 82 ? -4.484 -2.029 -13.562 1.00 93.75 82 GLU A C 1
ATOM 622 O O . GLU A 1 82 ? -3.359 -1.780 -14.004 1.00 93.75 82 GLU A O 1
ATOM 627 N N . LEU A 1 83 ? -5.176 -1.088 -12.903 1.00 95.38 83 LEU A N 1
ATOM 628 C CA . LEU A 1 83 ? -4.562 0.187 -12.514 1.00 95.38 83 LEU A CA 1
ATOM 629 C C . LEU A 1 83 ? -3.674 -0.004 -11.285 1.00 95.38 83 LEU A C 1
ATOM 631 O O . LEU A 1 83 ? -2.535 0.464 -11.261 1.00 95.38 83 LEU A O 1
ATOM 635 N N . TYR A 1 84 ? -4.213 -0.708 -10.294 1.00 96.50 84 TYR A N 1
ATOM 636 C CA . TYR A 1 84 ? -3.503 -1.206 -9.129 1.00 96.50 84 TYR A CA 1
ATOM 637 C C . TYR A 1 84 ? -3.646 -2.714 -9.040 1.00 96.50 84 TYR A C 1
ATOM 639 O O . TYR A 1 84 ? -4.618 -3.300 -9.502 1.00 96.50 84 TYR A O 1
ATOM 647 N N . ARG A 1 85 ? -2.679 -3.344 -8.386 1.00 95.69 85 ARG A N 1
ATOM 648 C CA . ARG A 1 85 ? -2.721 -4.752 -8.028 1.00 95.69 85 ARG A CA 1
ATOM 649 C C . ARG A 1 85 ? -2.655 -4.898 -6.523 1.00 95.69 85 ARG A C 1
ATOM 651 O O . ARG A 1 85 ? -1.786 -4.308 -5.879 1.00 95.69 85 ARG A O 1
ATOM 658 N N . ARG A 1 86 ? -3.530 -5.737 -5.973 1.00 97.38 86 ARG A N 1
ATOM 659 C CA . ARG A 1 86 ? -3.438 -6.170 -4.582 1.00 97.38 86 ARG A CA 1
ATOM 660 C C . ARG A 1 86 ? -2.387 -7.268 -4.440 1.00 97.38 86 ARG A C 1
ATOM 662 O O . ARG A 1 86 ? -2.425 -8.277 -5.143 1.00 97.38 86 ARG A O 1
ATOM 669 N N . VAL A 1 87 ? -1.481 -7.086 -3.493 1.00 96.75 87 VAL A N 1
ATOM 670 C CA . VAL A 1 87 ? -0.486 -8.076 -3.067 1.00 96.75 87 VAL A CA 1
ATOM 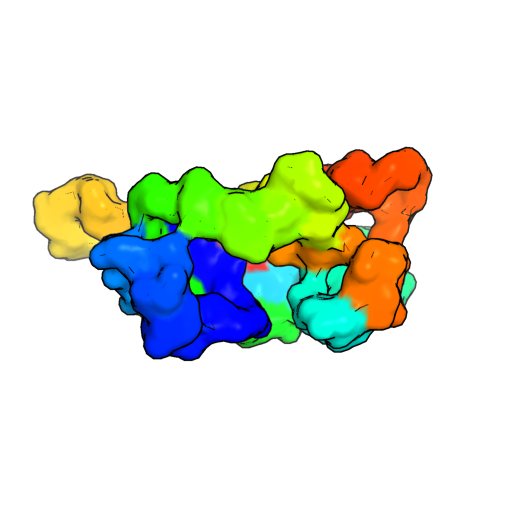671 C C . VAL A 1 87 ? -0.560 -8.261 -1.557 1.00 96.75 87 VAL A C 1
ATOM 673 O O . VAL A 1 87 ? -1.110 -7.409 -0.858 1.00 96.75 87 VAL A O 1
ATOM 676 N N . THR A 1 88 ? -0.013 -9.361 -1.050 1.00 96.94 88 THR A N 1
ATOM 677 C CA . THR A 1 88 ? 0.181 -9.577 0.386 1.00 96.94 88 THR A CA 1
ATOM 678 C C . THR A 1 88 ? 1.662 -9.486 0.722 1.00 96.94 88 THR A C 1
ATOM 680 O O . THR A 1 88 ? 2.515 -9.903 -0.061 1.00 96.94 88 THR A O 1
ATOM 683 N N . VAL A 1 89 ? 1.966 -8.890 1.870 1.00 96.69 89 VAL A N 1
ATOM 684 C CA . VAL A 1 89 ? 3.320 -8.818 2.427 1.00 96.69 89 VAL A CA 1
ATOM 685 C C . VAL A 1 89 ? 3.270 -9.162 3.917 1.00 96.69 89 VAL A C 1
ATOM 687 O O . VAL A 1 89 ? 2.237 -8.911 4.548 1.00 96.69 89 VAL A O 1
ATOM 690 N N . PRO A 1 90 ? 4.355 -9.695 4.504 1.00 96.88 90 PRO A N 1
ATOM 691 C CA . PRO A 1 90 ? 4.432 -9.949 5.939 1.00 96.88 90 PRO A CA 1
ATOM 692 C C . PRO A 1 90 ? 4.070 -8.718 6.780 1.00 96.88 90 PRO A C 1
ATOM 694 O O . PRO A 1 90 ? 4.478 -7.595 6.459 1.00 96.88 90 PRO A O 1
ATOM 697 N N . LEU A 1 91 ? 3.318 -8.941 7.859 1.00 95.12 91 LEU A N 1
ATOM 698 C CA . LEU A 1 91 ? 2.928 -7.929 8.835 1.00 95.12 91 LEU A CA 1
ATOM 699 C C . LEU A 1 91 ? 3.631 -8.182 10.173 1.00 95.12 91 LEU A C 1
ATOM 701 O O . LEU A 1 91 ? 3.294 -9.099 10.915 1.00 95.12 91 LEU A O 1
ATOM 705 N N . ASP A 1 92 ? 4.555 -7.294 10.519 1.00 94.06 92 ASP A N 1
ATOM 706 C CA . ASP A 1 92 ? 5.178 -7.234 11.835 1.00 94.06 92 ASP A CA 1
ATOM 707 C C . ASP A 1 92 ? 4.325 -6.354 12.756 1.00 94.06 92 ASP A C 1
ATOM 709 O O . ASP A 1 92 ? 4.526 -5.137 12.870 1.00 94.06 92 ASP A O 1
ATOM 713 N N . ALA A 1 93 ? 3.346 -6.971 13.409 1.00 89.00 93 ALA A N 1
ATOM 714 C CA . ALA A 1 93 ? 2.555 -6.342 14.458 1.00 89.00 93 ALA A CA 1
ATOM 715 C C . ALA A 1 93 ? 2.990 -6.852 15.844 1.00 89.00 93 ALA A C 1
ATOM 717 O O . ALA A 1 93 ? 3.419 -8.001 15.969 1.00 89.00 93 ALA A O 1
ATOM 718 N N . PRO A 1 94 ? 2.905 -6.024 16.902 1.00 81.62 94 PRO A N 1
ATOM 719 C CA . PRO A 1 94 ? 3.130 -6.507 18.255 1.00 81.62 94 PRO A CA 1
ATOM 720 C C . PRO A 1 94 ? 2.132 -7.626 18.570 1.00 81.62 94 PRO A C 1
ATOM 722 O O . PRO A 1 94 ? 0.933 -7.486 18.320 1.00 81.62 94 PRO A O 1
ATOM 725 N N . ASP A 1 95 ? 2.624 -8.726 19.145 1.00 69.06 95 ASP A N 1
ATOM 726 C CA . ASP A 1 95 ? 1.744 -9.711 19.763 1.00 69.06 95 ASP A CA 1
ATOM 727 C C . ASP A 1 95 ? 0.868 -8.988 20.793 1.00 69.06 95 ASP A C 1
ATOM 729 O O . ASP A 1 95 ? 1.361 -8.186 21.591 1.00 69.06 95 ASP A O 1
ATOM 733 N N . ALA A 1 96 ? -0.428 -9.287 20.785 1.00 63.31 96 ALA A N 1
ATOM 734 C CA . ALA A 1 96 ? -1.350 -8.887 21.837 1.00 63.31 96 ALA A CA 1
ATOM 735 C C . ALA A 1 96 ? -1.535 -10.088 22.786 1.00 63.31 96 ALA A C 1
ATOM 737 O O . ALA A 1 96 ? -2.523 -10.812 22.662 1.00 63.31 96 ALA A O 1
ATOM 738 N N . PRO A 1 97 ? -0.576 -10.367 23.696 1.00 56.38 97 PRO A N 1
ATOM 739 C CA . PRO A 1 97 ? -0.605 -11.557 24.550 1.00 56.38 97 PRO A CA 1
ATOM 740 C C . PRO A 1 97 ? -1.811 -11.587 25.499 1.00 56.38 97 PRO A C 1
ATOM 742 O O . PRO A 1 97 ? -2.178 -12.660 25.970 1.00 56.38 97 PRO A O 1
ATOM 745 N N . ASP A 1 98 ? -2.428 -10.428 25.746 1.00 57.03 98 ASP A N 1
ATOM 746 C CA . ASP A 1 98 ? -3.575 -10.250 26.640 1.00 57.03 98 ASP A CA 1
ATOM 747 C C . ASP A 1 98 ? -4.904 -10.037 25.892 1.00 57.03 98 ASP A C 1
ATOM 749 O O . ASP A 1 98 ? -5.907 -9.668 26.508 1.00 57.03 98 ASP A O 1
ATOM 753 N N . ALA A 1 99 ? -4.933 -10.234 24.569 1.00 58.84 99 ALA A N 1
ATOM 754 C CA . ALA A 1 99 ? -6.176 -10.136 23.819 1.00 58.8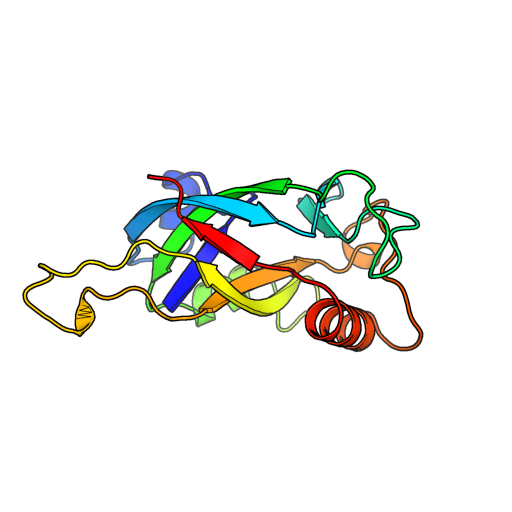4 99 ALA A CA 1
ATOM 755 C C . ALA A 1 99 ? -7.121 -11.283 24.234 1.00 58.84 99 ALA A C 1
ATOM 757 O O . ALA A 1 99 ? -6.739 -12.454 24.150 1.00 58.84 99 ALA A O 1
ATOM 758 N N . PRO A 1 100 ? -8.337 -10.979 24.723 1.00 56.34 100 PRO A N 1
ATOM 759 C CA . PRO A 1 100 ? -9.230 -11.982 25.300 1.00 56.34 100 PRO A CA 1
ATOM 760 C C . PRO A 1 100 ? -9.767 -12.977 24.263 1.00 56.34 100 PRO A C 1
ATOM 762 O O . PRO A 1 100 ? -10.241 -14.048 24.643 1.00 56.34 100 PRO A O 1
ATOM 765 N N . ASP A 1 101 ? -9.682 -12.638 22.974 1.00 61.06 101 ASP A N 1
ATOM 766 C CA . ASP A 1 101 ? -10.141 -13.457 21.860 1.00 61.06 101 ASP A CA 1
ATOM 767 C C . ASP A 1 101 ? -9.061 -13.550 20.764 1.00 61.06 101 ASP A C 1
ATOM 769 O O . ASP A 1 101 ? -8.392 -12.571 20.436 1.00 61.06 101 ASP A O 1
ATOM 773 N N . ALA A 1 102 ? -8.898 -14.731 20.159 1.00 59.84 102 ALA A N 1
ATOM 774 C CA . ALA A 1 102 ? -7.977 -14.934 19.037 1.00 59.84 102 ALA A CA 1
ATOM 775 C C . ALA A 1 102 ? -8.328 -14.070 17.807 1.00 59.84 102 ALA A C 1
ATOM 777 O O . ALA A 1 102 ? -7.460 -13.828 16.970 1.00 59.84 102 ALA A O 1
ATOM 778 N N . SER A 1 103 ? -9.572 -13.591 17.707 1.00 58.94 103 SER A N 1
ATOM 779 C CA . SER A 1 103 ? -10.036 -12.654 16.676 1.00 58.94 103 SER A CA 1
ATOM 780 C C . SER A 1 103 ? -9.491 -11.228 16.820 1.00 58.94 103 SER A C 1
ATOM 782 O O . SER A 1 103 ? -9.499 -10.482 15.842 1.00 58.94 103 SER A O 1
ATOM 784 N N . ASP A 1 104 ? -8.944 -10.866 17.983 1.00 66.12 104 ASP A N 1
ATOM 785 C CA . ASP A 1 104 ? -8.261 -9.583 18.190 1.00 66.12 104 ASP A CA 1
ATOM 786 C C . ASP A 1 104 ? -6.788 -9.616 17.744 1.00 66.12 104 ASP A C 1
ATOM 788 O O . ASP A 1 104 ? -6.128 -8.574 17.684 1.00 66.12 104 ASP A O 1
ATOM 792 N N . ARG A 1 105 ? -6.256 -10.795 17.389 1.00 77.00 105 ARG A N 1
ATOM 793 C CA . ARG A 1 105 ? -4.883 -10.929 16.894 1.00 77.00 105 ARG A CA 1
ATOM 794 C C . ARG A 1 105 ? -4.731 -10.287 15.514 1.00 77.00 105 ARG A C 1
ATOM 796 O O . ARG A 1 105 ? -5.612 -10.379 14.660 1.00 77.00 105 ARG A O 1
ATOM 803 N N . HIS A 1 106 ? -3.586 -9.654 15.276 1.00 85.00 106 HIS A N 1
ATOM 804 C CA . HIS A 1 106 ? -3.204 -9.248 13.927 1.00 85.00 106 HIS A CA 1
ATOM 805 C C . HIS A 1 106 ? -2.952 -10.479 13.043 1.00 85.00 106 HIS A C 1
ATOM 807 O O . HIS A 1 106 ? -2.431 -11.480 13.540 1.00 85.00 106 HIS A O 1
ATOM 813 N N . PRO A 1 107 ? -3.332 -10.430 11.755 1.00 89.94 107 PRO A N 1
ATOM 814 C CA . PRO A 1 107 ? -2.912 -11.441 10.794 1.00 89.94 107 PRO A CA 1
ATOM 815 C C . PRO A 1 107 ? -1.388 -11.398 10.601 1.00 89.94 107 PRO A C 1
ATOM 817 O O . PRO A 1 107 ? -0.759 -10.372 10.847 1.00 89.94 107 PRO A O 1
ATOM 820 N N . ASP A 1 108 ? -0.808 -12.490 10.103 1.00 92.12 108 ASP A N 1
ATOM 821 C CA . ASP A 1 108 ? 0.631 -12.561 9.796 1.00 92.12 108 ASP A CA 1
ATOM 822 C C . ASP A 1 108 ? 1.016 -11.745 8.542 1.00 92.12 108 ASP A C 1
ATOM 824 O O . ASP A 1 108 ? 2.194 -11.524 8.266 1.00 92.12 108 ASP A O 1
ATOM 828 N N . GLU A 1 109 ? 0.026 -11.292 7.767 1.00 95.44 109 GLU A N 1
ATOM 829 C CA . GLU A 1 109 ? 0.203 -10.567 6.509 1.00 95.44 109 GLU A CA 1
ATOM 830 C C . GLU A 1 109 ? -0.771 -9.389 6.392 1.00 95.44 109 GLU A C 1
ATOM 832 O O . GLU A 1 109 ? -1.898 -9.427 6.895 1.00 95.44 109 GLU A O 1
ATOM 837 N N . ALA A 1 110 ? -0.352 -8.361 5.656 1.00 97.06 110 ALA A N 1
ATOM 838 C CA . ALA A 1 110 ? -1.180 -7.228 5.269 1.00 97.06 110 ALA A CA 1
ATOM 839 C C . ALA A 1 110 ? -1.318 -7.155 3.743 1.00 97.06 110 ALA A C 1
ATOM 841 O O . ALA A 1 110 ? -0.370 -7.418 3.000 1.00 97.06 110 ALA A O 1
ATOM 842 N N . ALA A 1 111 ? -2.496 -6.745 3.272 1.00 97.88 111 ALA A N 1
ATOM 843 C CA . ALA A 1 111 ? -2.690 -6.376 1.875 1.00 97.88 111 ALA A CA 1
ATOM 844 C C . ALA A 1 111 ? -2.065 -5.008 1.575 1.00 97.88 111 ALA A C 1
ATOM 846 O O . ALA A 1 111 ? -2.145 -4.079 2.379 1.00 97.88 111 ALA A O 1
ATOM 847 N N . VAL A 1 112 ? -1.495 -4.875 0.382 1.00 98.00 112 VAL A N 1
ATOM 848 C CA . VAL A 1 112 ? -0.943 -3.631 -0.162 1.00 98.00 112 VAL A CA 1
ATOM 849 C C . VAL A 1 112 ? -1.423 -3.495 -1.602 1.00 98.00 112 VAL A C 1
ATOM 851 O O . VAL A 1 112 ? -1.395 -4.464 -2.358 1.00 98.00 112 VAL A O 1
ATOM 854 N N . TYR A 1 113 ? -1.837 -2.296 -2.002 1.00 98.06 113 TYR A N 1
ATOM 855 C CA . TYR A 1 113 ? -2.117 -1.989 -3.405 1.00 98.06 113 TYR A CA 1
ATOM 856 C C . TYR A 1 113 ? -0.881 -1.377 -4.045 1.00 98.06 113 TYR A C 1
ATOM 858 O O . TYR A 1 113 ? -0.292 -0.463 -3.478 1.00 98.06 113 TYR A O 1
ATOM 866 N N . ILE A 1 114 ? -0.472 -1.861 -5.213 1.00 97.56 114 ILE A N 1
ATOM 867 C CA . ILE A 1 114 ? 0.666 -1.332 -5.969 1.00 97.56 114 ILE A CA 1
ATOM 868 C C . ILE A 1 114 ? 0.184 -0.991 -7.373 1.00 97.56 114 ILE A C 1
ATOM 870 O O . ILE A 1 114 ? -0.300 -1.852 -8.101 1.00 97.56 114 ILE A O 1
ATOM 874 N N . GLY A 1 115 ? 0.298 0.279 -7.736 1.00 96.88 115 GLY A N 1
ATOM 875 C CA . GLY A 1 115 ? -0.148 0.814 -9.015 1.00 96.88 115 GLY A CA 1
ATOM 876 C C . GLY A 1 115 ? 0.870 0.628 -10.131 1.00 96.88 115 GLY A C 1
ATOM 877 O O . GLY A 1 115 ? 2.062 0.838 -9.886 1.00 96.88 115 GLY A O 1
ATOM 878 N N . ASP A 1 116 ? 0.411 0.304 -11.345 1.00 95.56 116 ASP A N 1
ATOM 879 C CA . ASP A 1 116 ? 1.273 0.204 -12.532 1.00 95.56 116 ASP A CA 1
ATOM 880 C C . ASP A 1 116 ? 1.869 1.585 -12.859 1.00 95.56 116 ASP A C 1
ATOM 882 O O . ASP A 1 116 ? 1.127 2.500 -13.248 1.00 95.56 116 ASP A O 1
ATOM 886 N N . PRO A 1 117 ? 3.202 1.761 -12.754 1.00 94.06 117 PRO A N 1
ATOM 887 C CA . PRO A 1 117 ? 3.839 3.045 -13.012 1.00 94.06 117 PRO A CA 1
ATOM 888 C C . PRO A 1 117 ? 3.552 3.610 -14.403 1.00 94.06 117 PRO A C 1
ATOM 890 O O . PRO A 1 117 ? 3.385 4.819 -14.540 1.00 94.06 117 PRO A O 1
ATOM 893 N N . ASN A 1 118 ? 3.427 2.759 -15.428 1.00 92.94 118 ASN A N 1
ATOM 894 C CA . ASN A 1 118 ? 3.169 3.216 -16.794 1.00 92.94 118 ASN A CA 1
ATOM 895 C C . ASN A 1 118 ? 1.763 3.804 -16.930 1.00 92.94 118 ASN A C 1
ATOM 897 O O . ASN A 1 118 ? 1.565 4.811 -17.606 1.00 92.94 118 ASN A O 1
ATOM 901 N N . ARG A 1 119 ? 0.772 3.187 -16.279 1.00 95.25 119 ARG A N 1
ATOM 902 C CA . ARG A 1 119 ? -0.623 3.657 -16.313 1.00 95.25 119 ARG A CA 1
ATOM 903 C C . ARG A 1 119 ? -0.844 4.870 -15.422 1.00 95.25 119 ARG A C 1
ATOM 905 O O . ARG A 1 119 ? -1.742 5.674 -15.682 1.00 95.25 119 ARG A O 1
ATOM 912 N N . LEU A 1 120 ? -0.031 4.987 -14.377 1.00 95.06 120 LEU A N 1
ATOM 913 C CA . LEU A 1 120 ? -0.048 6.099 -13.443 1.00 95.06 120 LEU A CA 1
ATOM 914 C C . LEU A 1 120 ? 0.846 7.265 -13.857 1.00 95.06 120 LEU A C 1
ATOM 916 O O . LEU A 1 120 ? 0.807 8.273 -13.162 1.00 95.06 120 LEU A O 1
ATOM 920 N N . ASP A 1 121 ? 1.603 7.173 -14.953 1.00 94.56 121 ASP A N 1
ATOM 921 C CA . ASP A 1 121 ? 2.594 8.193 -15.334 1.00 94.56 121 ASP A CA 1
ATOM 922 C C . ASP A 1 121 ? 3.547 8.508 -14.159 1.00 94.56 121 ASP A C 1
ATOM 924 O O . ASP A 1 121 ? 3.759 9.658 -13.771 1.00 94.56 121 ASP A O 1
ATOM 928 N N . ALA A 1 122 ? 4.031 7.448 -13.504 1.00 93.88 122 ALA A N 1
ATOM 929 C CA . ALA A 1 122 ? 4.921 7.518 -12.352 1.00 93.88 122 ALA A CA 1
ATOM 930 C C . ALA A 1 122 ? 6.352 7.141 -12.752 1.00 93.88 122 ALA A C 1
ATOM 932 O O . ALA A 1 122 ? 6.577 6.150 -13.448 1.00 93.88 122 ALA A O 1
ATOM 933 N N . ASP A 1 123 ? 7.330 7.900 -12.256 1.00 91.25 123 ASP A N 1
ATOM 934 C CA . ASP A 1 123 ? 8.754 7.673 -12.533 1.00 91.25 123 ASP A CA 1
ATOM 935 C C . ASP A 1 123 ? 9.320 6.539 -11.657 1.00 91.25 123 ASP A C 1
ATOM 937 O O . ASP A 1 123 ? 9.937 6.747 -10.602 1.00 91.25 123 ASP A O 1
ATOM 941 N N . ALA A 1 124 ? 9.005 5.308 -12.059 1.00 90.44 124 ALA A N 1
ATOM 942 C CA . ALA A 1 124 ? 9.416 4.086 -11.389 1.00 90.44 124 ALA A CA 1
ATOM 943 C C . ALA A 1 124 ? 9.616 2.935 -12.372 1.00 90.44 124 ALA A C 1
ATOM 945 O O . ALA A 1 124 ? 8.831 2.729 -13.295 1.00 90.44 124 ALA A O 1
ATOM 946 N N . THR A 1 125 ? 10.633 2.118 -12.104 1.00 87.69 125 THR A N 1
ATOM 947 C CA . THR A 1 125 ? 10.880 0.872 -12.832 1.00 87.69 125 THR A CA 1
ATOM 948 C C . THR A 1 125 ? 10.856 -0.306 -11.869 1.00 87.69 125 THR A C 1
ATOM 950 O O . THR A 1 125 ? 11.482 -0.274 -10.812 1.00 87.69 125 THR A O 1
ATOM 953 N N . TRP A 1 126 ? 10.154 -1.370 -12.257 1.00 90.38 126 TRP A N 1
ATOM 954 C CA . TRP A 1 126 ? 10.184 -2.647 -11.547 1.00 90.38 126 TRP A CA 1
ATOM 955 C C . TRP A 1 126 ? 11.200 -3.579 -12.214 1.00 90.38 126 TRP A C 1
ATOM 957 O O . TRP A 1 126 ? 11.124 -3.750 -13.432 1.00 90.38 126 TRP A O 1
ATOM 967 N N . PRO A 1 127 ? 12.153 -4.158 -11.461 1.00 88.38 127 PRO A N 1
ATOM 968 C CA . PRO A 1 127 ? 13.203 -4.993 -12.027 1.00 88.38 127 PRO A CA 1
ATOM 969 C C . PRO A 1 127 ? 12.659 -6.336 -12.525 1.00 88.38 127 PRO A C 1
ATOM 971 O O . PRO A 1 127 ? 11.671 -6.854 -12.008 1.00 88.38 127 PRO A O 1
ATOM 974 N N . GLY A 1 128 ? 13.371 -6.929 -13.482 1.00 87.38 128 GLY A N 1
ATOM 975 C CA . GLY A 1 128 ? 13.026 -8.219 -14.077 1.00 87.38 128 GLY A CA 1
ATOM 976 C C . GLY A 1 128 ? 12.325 -8.096 -15.428 1.00 87.38 128 GLY A C 1
ATOM 977 O O . GLY A 1 128 ? 12.080 -7.000 -15.930 1.00 87.38 128 GLY A O 1
ATOM 978 N N . ASP A 1 129 ? 12.029 -9.252 -16.009 1.00 86.94 129 ASP A N 1
ATOM 979 C CA . ASP A 1 129 ? 11.353 -9.393 -17.296 1.00 86.94 129 ASP A CA 1
ATOM 980 C C . ASP A 1 129 ? 9.863 -9.718 -17.095 1.00 86.94 129 ASP A C 1
ATOM 982 O O . ASP A 1 129 ? 9.444 -10.081 -15.996 1.00 86.94 129 ASP A O 1
ATOM 986 N N . GLY A 1 130 ? 9.065 -9.618 -18.161 1.00 91.19 130 GLY A N 1
ATOM 987 C CA . GLY A 1 130 ? 7.638 -9.965 -18.132 1.00 91.19 130 GLY A CA 1
ATOM 988 C C . GLY A 1 130 ? 6.712 -8.781 -17.855 1.00 91.19 130 GLY A C 1
ATOM 989 O O . GLY A 1 130 ? 7.121 -7.620 -17.959 1.00 91.19 130 GLY A O 1
ATOM 990 N N . GLY A 1 131 ? 5.445 -9.073 -17.560 1.00 91.81 131 GLY A N 1
ATOM 991 C CA . GLY A 1 131 ? 4.414 -8.080 -17.237 1.00 91.81 131 GLY A CA 1
ATOM 992 C C . GLY A 1 131 ? 4.663 -7.377 -15.898 1.00 91.81 131 GLY A C 1
ATOM 993 O O . GLY A 1 131 ? 5.459 -7.840 -15.085 1.00 91.81 131 GLY A O 1
ATOM 994 N N . PHE A 1 132 ? 3.988 -6.249 -15.650 1.00 92.38 132 PHE A N 1
ATOM 995 C CA . PHE A 1 132 ? 4.110 -5.516 -14.379 1.00 92.38 132 PHE A CA 1
ATOM 996 C C . PHE A 1 132 ? 3.864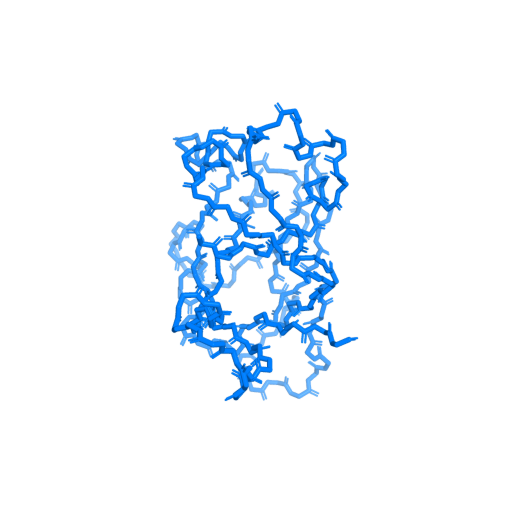 -6.427 -13.170 1.00 92.38 132 PHE A C 1
ATOM 998 O O . PHE A 1 132 ? 4.703 -6.517 -12.277 1.00 92.38 132 PHE A O 1
ATOM 1005 N N . ASP A 1 133 ? 2.779 -7.184 -13.224 1.00 91.81 133 ASP A N 1
ATOM 1006 C CA . ASP A 1 133 ? 2.360 -8.135 -12.204 1.00 91.81 133 ASP A CA 1
ATOM 1007 C C . ASP A 1 133 ? 3.405 -9.204 -11.875 1.00 91.81 133 ASP A C 1
ATOM 1009 O O . ASP A 1 133 ? 3.675 -9.483 -10.707 1.00 91.81 133 ASP A O 1
ATOM 1013 N N . GLU A 1 134 ? 4.022 -9.781 -12.905 1.00 92.62 134 GLU A N 1
ATOM 1014 C CA . GLU A 1 134 ? 5.060 -10.801 -12.748 1.00 92.62 134 GLU A CA 1
ATOM 1015 C C . GLU A 1 134 ? 6.301 -10.209 -12.078 1.00 92.62 134 GLU A C 1
ATOM 1017 O O . GLU A 1 134 ? 6.870 -10.820 -11.173 1.00 92.62 134 GLU A O 1
ATOM 1022 N N . ARG 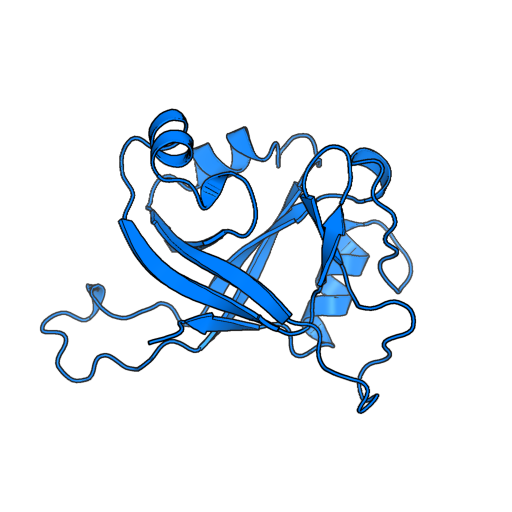A 1 135 ? 6.689 -8.989 -12.472 1.00 93.69 135 ARG A N 1
ATOM 1023 C CA . ARG A 1 135 ? 7.827 -8.278 -11.874 1.00 93.69 135 ARG A CA 1
ATOM 1024 C C . ARG A 1 135 ? 7.571 -7.909 -10.416 1.00 93.69 135 ARG A C 1
ATOM 1026 O O . ARG A 1 135 ? 8.494 -7.998 -9.609 1.00 93.69 135 ARG A O 1
ATOM 1033 N N . VAL A 1 136 ? 6.340 -7.526 -10.063 1.00 94.50 136 VAL A N 1
ATOM 1034 C CA . VAL A 1 136 ? 5.961 -7.244 -8.671 1.00 94.50 136 VAL A CA 1
ATOM 1035 C C . VAL A 1 136 ? 6.108 -8.495 -7.816 1.00 94.50 136 VAL A C 1
ATOM 1037 O O . VAL A 1 136 ? 6.845 -8.467 -6.834 1.00 94.50 136 VAL A O 1
ATOM 1040 N N . VAL A 1 137 ? 5.476 -9.602 -8.217 1.00 92.56 137 VAL A N 1
ATOM 1041 C CA . VAL A 1 137 ? 5.546 -10.872 -7.475 1.00 92.56 137 VAL A CA 1
ATOM 1042 C C . VAL A 1 137 ? 6.996 -11.342 -7.343 1.00 92.56 137 VAL A C 1
ATOM 1044 O O . VAL A 1 137 ? 7.466 -11.591 -6.237 1.00 92.56 137 VAL A O 1
ATOM 1047 N N . ALA A 1 138 ? 7.751 -11.355 -8.445 1.00 91.88 138 ALA A N 1
ATOM 1048 C CA . ALA A 1 138 ? 9.146 -11.785 -8.435 1.00 91.88 138 ALA A CA 1
ATOM 1049 C C . ALA A 1 138 ? 10.052 -10.909 -7.551 1.00 91.88 138 ALA A C 1
ATOM 1051 O O . ALA A 1 138 ? 11.057 -11.398 -7.029 1.00 91.88 138 ALA A O 1
ATOM 1052 N N . HIS A 1 139 ? 9.738 -9.618 -7.405 1.00 90.81 139 HIS A N 1
ATOM 1053 C CA . HIS A 1 139 ? 10.465 -8.732 -6.502 1.00 90.81 139 HIS A CA 1
ATOM 1054 C C . HIS A 1 139 ? 10.102 -9.005 -5.040 1.00 90.81 139 HIS A C 1
ATOM 1056 O O . HIS A 1 139 ? 11.008 -9.117 -4.219 1.00 90.81 139 HIS A O 1
ATOM 1062 N N . LEU A 1 140 ? 8.813 -9.147 -4.714 1.00 92.06 140 LEU A N 1
ATOM 1063 C CA . LEU A 1 140 ? 8.359 -9.423 -3.346 1.00 92.06 140 LEU A CA 1
ATOM 1064 C C . LEU A 1 140 ? 8.881 -10.767 -2.822 1.00 92.06 140 LEU A C 1
ATOM 1066 O O . LEU A 1 140 ? 9.289 -10.845 -1.672 1.00 92.06 140 LEU A O 1
ATOM 1070 N N . ASP A 1 141 ? 8.978 -11.787 -3.677 1.00 90.62 141 ASP A N 1
ATOM 1071 C CA . ASP A 1 141 ? 9.527 -13.098 -3.300 1.00 90.62 141 ASP A CA 1
ATOM 1072 C C . ASP A 1 141 ? 11.030 -13.065 -2.965 1.00 90.62 141 ASP A C 1
ATOM 1074 O O . ASP A 1 141 ? 11.558 -13.966 -2.309 1.00 90.62 141 ASP A O 1
ATOM 1078 N N . ARG A 1 142 ? 11.759 -12.063 -3.471 1.00 88.12 142 ARG A N 1
ATOM 1079 C CA . ARG A 1 142 ? 13.226 -11.963 -3.356 1.00 88.12 142 ARG A CA 1
ATOM 1080 C C . ARG A 1 142 ? 13.691 -10.888 -2.386 1.00 88.12 142 ARG A C 1
ATOM 1082 O O . ARG A 1 142 ? 14.842 -10.936 -1.947 1.00 88.12 142 ARG A O 1
ATOM 1089 N N . SER A 1 143 ? 12.840 -9.911 -2.110 1.00 86.38 143 SER A N 1
ATOM 1090 C CA . SER A 1 143 ? 13.147 -8.743 -1.297 1.00 86.38 143 SER A CA 1
ATOM 1091 C C . SER A 1 143 ? 12.447 -8.830 0.050 1.00 86.38 143 SER A C 1
ATOM 1093 O O . SER A 1 143 ? 11.336 -9.335 0.157 1.00 86.38 143 SER A O 1
ATOM 1095 N N . ASP A 1 144 ? 13.070 -8.264 1.080 1.00 89.00 144 ASP A N 1
ATOM 1096 C CA . ASP A 1 144 ? 12.457 -8.162 2.402 1.00 89.00 144 ASP A CA 1
ATOM 1097 C C . ASP A 1 144 ? 11.478 -6.974 2.472 1.00 89.00 144 ASP A C 1
ATOM 1099 O O . ASP A 1 144 ? 11.771 -5.926 3.055 1.00 89.00 144 ASP A O 1
ATOM 1103 N N . VAL A 1 145 ? 10.335 -7.109 1.793 1.00 93.94 145 VAL A N 1
ATOM 1104 C CA . VAL A 1 145 ? 9.239 -6.130 1.833 1.00 93.94 145 VAL A CA 1
ATOM 1105 C C . VAL A 1 145 ? 8.244 -6.542 2.907 1.00 93.94 145 VAL A C 1
ATOM 1107 O O . VAL A 1 145 ? 7.696 -7.637 2.856 1.00 93.94 145 VAL A O 1
ATOM 1110 N N . ARG A 1 146 ? 7.990 -5.658 3.872 1.00 95.75 146 ARG A N 1
ATOM 1111 C CA . ARG A 1 146 ? 7.146 -5.944 5.041 1.00 95.75 146 ARG A CA 1
ATOM 1112 C C . ARG A 1 146 ? 6.472 -4.684 5.551 1.00 95.75 146 ARG A C 1
ATOM 1114 O O . ARG A 1 146 ? 7.010 -3.583 5.424 1.00 95.75 146 ARG A O 1
ATOM 1121 N N . VAL A 1 147 ? 5.299 -4.851 6.144 1.00 97.31 147 VAL A N 1
ATOM 1122 C CA . VAL A 1 147 ? 4.605 -3.793 6.877 1.00 97.31 147 VAL A CA 1
ATOM 1123 C C . VAL A 1 147 ? 4.897 -3.975 8.353 1.00 97.31 147 VAL A C 1
ATOM 1125 O O . VAL A 1 147 ? 4.760 -5.068 8.883 1.00 97.31 147 VAL A O 1
ATOM 1128 N N . ARG A 1 148 ? 5.252 -2.895 9.039 1.00 95.56 148 ARG A N 1
ATOM 1129 C CA . ARG A 1 148 ? 5.422 -2.867 10.486 1.00 95.56 148 ARG A CA 1
ATOM 1130 C C . ARG A 1 148 ? 4.395 -1.936 11.102 1.00 95.56 148 ARG A C 1
ATOM 1132 O O . ARG A 1 148 ? 4.329 -0.763 10.728 1.00 95.56 148 ARG A O 1
ATOM 1139 N N . LEU A 1 149 ? 3.617 -2.440 12.055 1.00 93.62 149 LEU A N 1
ATOM 1140 C CA . LEU A 1 149 ? 2.749 -1.589 12.859 1.00 93.62 149 LEU A CA 1
ATOM 1141 C C . LEU A 1 149 ? 3.618 -0.804 13.847 1.00 93.62 149 LEU A C 1
ATOM 1143 O O . LEU A 1 149 ? 4.406 -1.384 14.601 1.00 93.62 149 LEU A O 1
ATOM 1147 N N . THR A 1 150 ? 3.500 0.519 13.821 1.00 82.62 150 THR A N 1
ATOM 1148 C CA . THR A 1 150 ? 4.256 1.392 14.719 1.00 82.62 150 THR A CA 1
ATOM 1149 C C . THR A 1 150 ? 3.430 1.606 15.994 1.00 82.62 150 THR A C 1
ATOM 1151 O O . THR A 1 150 ? 2.249 1.939 15.874 1.00 82.62 150 THR A O 1
ATOM 1154 N N . PRO A 1 151 ? 4.005 1.385 17.191 1.00 60.84 151 PRO A N 1
ATOM 1155 C CA . PRO A 1 151 ? 3.310 1.585 18.463 1.00 60.84 151 PRO A CA 1
ATOM 1156 C C . PRO A 1 151 ? 3.019 3.060 18.773 1.00 60.84 151 PRO A C 1
ATOM 1158 O O . PRO A 1 151 ? 3.752 3.942 18.264 1.00 60.84 151 PRO A O 1
#